Protein AF-A0AA43T4W4-F1 (afdb_monomer)

Foldseek 3Di:
DVVQDDPNDGNDDDPDDDDDDDDDDVVVCVVVVHDPVLPDPDPVSVVD

Organism: NCBI:txid630129

pLDDT: mean 93.88, std 6.06, range [61.88, 98.19]

Radius of gyration: 19.05 Å; Cα contacts (8 Å, |Δi|>4): 16; chains: 1; bounding box: 38×17×44 Å

Structure (mmCIF, N/CA/C/O backbone):
data_AF-A0AA43T4W4-F1
#
_entry.id   AF-A0AA43T4W4-F1
#
loop_
_atom_site.group_PDB
_atom_site.id
_atom_site.type_symbol
_a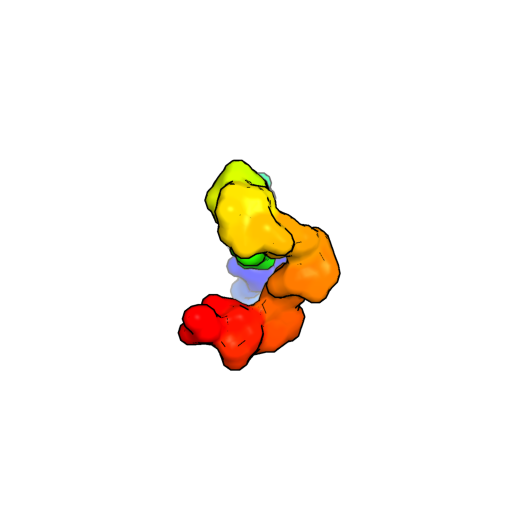tom_site.label_atom_id
_atom_site.label_alt_id
_atom_site.label_comp_id
_atom_site.label_asym_id
_atom_site.label_entity_id
_atom_site.label_seq_id
_atom_site.pdbx_PDB_ins_code
_atom_site.Cartn_x
_atom_site.Cartn_y
_atom_site.Cartn_z
_atom_site.occupancy
_atom_site.B_iso_or_equiv
_atom_site.auth_seq_id
_atom_site.auth_comp_id
_atom_site.auth_asym_id
_atom_site.auth_atom_id
_atom_site.pdbx_PDB_model_num
ATOM 1 N N . MET A 1 1 ? -15.591 6.144 13.982 1.00 61.88 1 MET A N 1
ATOM 2 C CA . MET A 1 1 ? -16.070 5.862 15.359 1.00 61.88 1 MET A CA 1
ATOM 3 C C . MET A 1 1 ? -16.534 4.418 15.556 1.00 61.88 1 MET A C 1
ATOM 5 O O . MET A 1 1 ? -16.300 3.901 16.640 1.00 61.88 1 MET A O 1
ATOM 9 N N . GLN A 1 2 ? -17.106 3.751 14.537 1.00 81.06 2 GLN A N 1
ATOM 10 C CA . GLN A 1 2 ? -17.494 2.324 14.588 1.00 81.06 2 GLN A CA 1
ATOM 11 C C . GLN A 1 2 ? -16.386 1.407 15.148 1.00 81.06 2 GLN A C 1
ATOM 13 O O . GLN A 1 2 ? -16.648 0.630 16.051 1.00 81.06 2 GLN A O 1
ATOM 18 N N . THR A 1 3 ? -15.130 1.564 14.705 1.00 90.69 3 THR A N 1
ATOM 19 C CA . THR A 1 3 ? -13.981 0.729 15.125 1.00 90.69 3 THR A CA 1
ATOM 20 C C . THR A 1 3 ? -13.752 0.660 16.642 1.00 90.69 3 THR A C 1
ATOM 22 O O . THR A 1 3 ? -13.185 -0.312 17.124 1.00 90.69 3 THR A O 1
ATOM 25 N N . PHE A 1 4 ? -14.189 1.675 17.395 1.00 94.00 4 PHE A N 1
ATOM 26 C CA . PHE A 1 4 ? -14.025 1.754 18.854 1.00 94.00 4 PHE A CA 1
ATOM 27 C C . PHE A 1 4 ? -15.361 1.778 19.610 1.00 94.00 4 PHE A C 1
ATOM 29 O O . PHE A 1 4 ? -15.391 2.058 20.811 1.00 94.00 4 PHE A O 1
ATOM 36 N N . THR A 1 5 ? -16.468 1.521 18.910 1.00 95.75 5 THR A N 1
ATOM 37 C CA . THR A 1 5 ? -17.814 1.491 19.484 1.00 95.75 5 THR A CA 1
ATOM 38 C C . THR A 1 5 ? -18.327 0.060 19.465 1.00 95.75 5 THR A C 1
ATOM 40 O O . THR A 1 5 ? -18.380 -0.561 18.409 1.00 95.75 5 THR A O 1
ATOM 43 N N . TYR A 1 6 ? -18.736 -0.453 20.622 1.00 94.12 6 TYR A N 1
ATOM 44 C CA . TYR A 1 6 ? -19.364 -1.766 20.748 1.00 94.12 6 TYR A CA 1
ATOM 45 C C . TYR A 1 6 ? -20.647 -1.612 21.565 1.00 94.12 6 TYR A C 1
ATOM 47 O O . TYR A 1 6 ? -20.644 -0.934 22.591 1.00 94.12 6 TYR A O 1
ATOM 55 N N . GLU A 1 7 ? -21.762 -2.144 21.057 1.00 95.06 7 GLU A N 1
ATOM 56 C CA . GLU A 1 7 ? -23.094 -2.013 21.680 1.00 95.06 7 GLU A CA 1
ATOM 57 C C . GLU A 1 7 ? -23.464 -0.560 22.060 1.00 95.06 7 GLU A C 1
ATOM 59 O O . GLU A 1 7 ? -24.009 -0.278 23.122 1.00 95.06 7 GLU 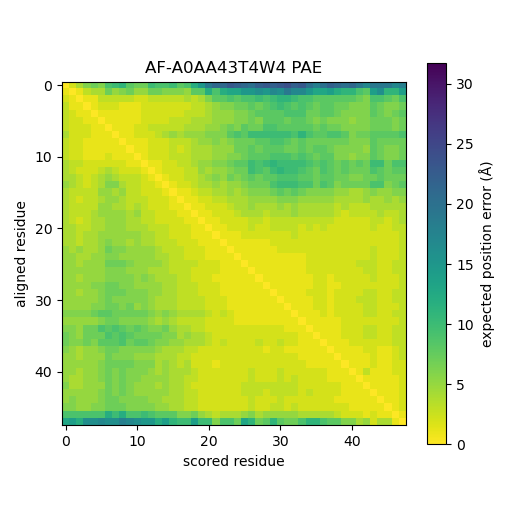A O 1
ATOM 64 N N . GLY A 1 8 ? -23.128 0.404 21.193 1.00 94.50 8 GLY A N 1
ATOM 65 C CA . GLY A 1 8 ? -23.426 1.828 21.409 1.00 94.50 8 GLY A CA 1
ATOM 66 C C . GLY A 1 8 ? -22.529 2.534 22.434 1.00 94.50 8 GLY A C 1
ATOM 67 O O . GLY A 1 8 ? -22.655 3.746 22.614 1.00 94.50 8 GLY A O 1
ATOM 68 N N . LYS A 1 9 ? -21.589 1.825 23.068 1.00 94.88 9 LYS A N 1
ATOM 69 C CA . LYS A 1 9 ? -20.611 2.400 23.995 1.00 94.88 9 LYS A CA 1
ATOM 70 C C . LYS A 1 9 ? -19.262 2.613 23.313 1.00 94.88 9 LYS A C 1
ATOM 72 O O . LYS A 1 9 ? -18.735 1.713 22.663 1.00 94.88 9 LYS A O 1
ATOM 77 N N . LEU A 1 10 ? -18.680 3.797 23.504 1.00 95.00 10 LEU A N 1
ATOM 78 C CA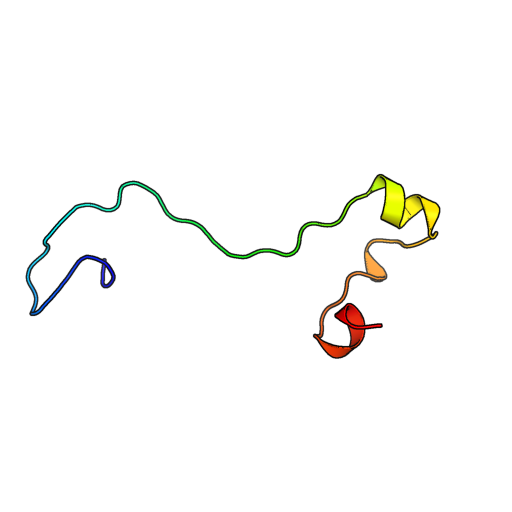 . LEU A 1 10 ? -17.311 4.113 23.093 1.00 95.00 10 LEU A CA 1
ATOM 79 C C . LEU A 1 10 ? -16.315 3.574 24.131 1.00 95.00 10 LEU A C 1
ATOM 81 O O . LEU A 1 10 ? -16.418 3.910 25.312 1.00 95.00 10 LEU A O 1
ATOM 85 N N . TYR A 1 11 ? -15.350 2.763 23.695 1.00 94.88 11 TYR A N 1
ATOM 86 C CA . TYR A 1 11 ? -14.356 2.142 24.584 1.00 94.88 11 TYR A CA 1
ATOM 87 C C . TYR A 1 11 ? -13.000 2.853 24.582 1.00 94.88 11 TYR A C 1
ATOM 89 O O . TYR A 1 11 ? -12.277 2.782 25.572 1.00 94.88 11 TYR A O 1
ATOM 97 N N . ALA A 1 12 ? -12.656 3.548 23.496 1.00 93.75 12 ALA A N 1
ATOM 98 C CA . ALA A 1 12 ? -11.428 4.331 23.385 1.00 93.75 12 ALA A CA 1
ATOM 99 C C . ALA A 1 12 ? -11.546 5.402 22.289 1.00 93.75 12 ALA A C 1
ATOM 101 O O . ALA A 1 12 ? -12.343 5.270 21.359 1.00 93.75 12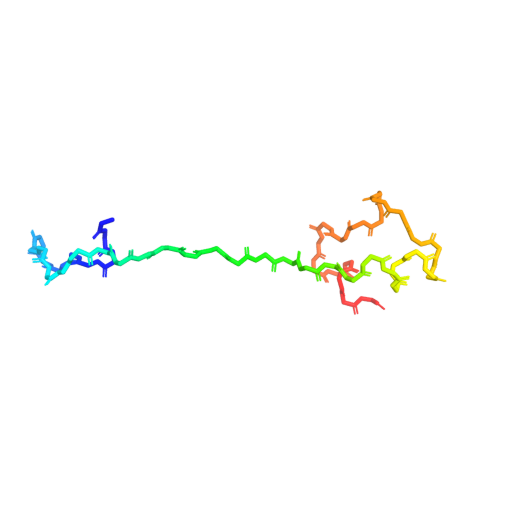 ALA A O 1
ATOM 102 N N . ALA A 1 13 ? -10.721 6.447 22.378 1.00 92.06 13 ALA A N 1
ATOM 103 C CA . ALA A 1 13 ? -10.508 7.377 21.272 1.00 92.06 13 ALA A CA 1
ATOM 104 C C . ALA A 1 13 ? -9.505 6.783 20.269 1.00 92.06 13 ALA A C 1
ATOM 106 O O . ALA A 1 13 ? -8.549 6.113 20.662 1.00 92.06 13 ALA A O 1
ATOM 107 N N . SER A 1 14 ? -9.700 7.040 18.973 1.00 90.81 14 SER A N 1
ATOM 108 C CA . SER A 1 14 ? -8.731 6.630 17.955 1.00 90.81 14 SER A CA 1
ATOM 109 C C . SER A 1 14 ? -7.440 7.423 18.116 1.00 90.81 14 SER A C 1
ATOM 111 O O . SER A 1 14 ? -7.488 8.652 18.129 1.00 90.81 14 SER A O 1
ATOM 113 N N . LYS A 1 15 ? -6.300 6.731 18.187 1.00 91.62 15 LYS A N 1
ATOM 114 C CA . LYS A 1 15 ? -4.990 7.388 18.228 1.00 91.62 15 LYS A CA 1
ATOM 115 C C . LYS A 1 15 ? -4.639 8.014 16.876 1.00 91.62 15 LYS A C 1
ATOM 117 O O . LYS A 1 15 ? -4.352 9.196 16.826 1.00 91.62 15 LYS A O 1
ATOM 122 N N . ASP A 1 16 ? -4.724 7.217 15.810 1.00 93.38 16 ASP A N 1
ATOM 123 C CA . ASP A 1 16 ? -4.406 7.580 14.425 1.00 93.38 16 ASP A CA 1
ATOM 124 C C . ASP A 1 16 ? -5.256 6.732 13.457 1.00 93.38 16 ASP A C 1
ATOM 126 O O . ASP A 1 16 ? -5.930 5.785 13.880 1.00 93.38 16 ASP A O 1
ATOM 130 N N . VAL A 1 17 ? -5.205 7.048 12.159 1.00 92.12 17 VAL A N 1
ATOM 131 C CA . VAL A 1 17 ? -5.812 6.256 11.076 1.00 92.12 17 VAL A CA 1
ATOM 132 C C . VAL A 1 17 ? -4.794 5.993 9.969 1.00 92.12 17 VAL A C 1
ATOM 134 O O . VAL A 1 17 ? -3.882 6.788 9.755 1.00 92.12 17 VAL A O 1
ATOM 137 N N . SER A 1 18 ? -4.960 4.891 9.246 1.00 94.56 18 SER A N 1
ATOM 138 C CA . SER A 1 18 ? -4.161 4.557 8.068 1.00 94.56 18 SER A CA 1
ATOM 139 C C . SER A 1 18 ? -5.063 4.147 6.907 1.00 94.56 18 SER A C 1
ATOM 141 O O . SER A 1 18 ? -6.207 3.735 7.103 1.00 94.56 18 SER A O 1
ATOM 143 N N . THR A 1 19 ? -4.533 4.269 5.692 1.00 95.69 19 THR A N 1
ATOM 144 C CA . THR A 1 19 ? -5.133 3.715 4.476 1.00 95.69 19 THR A CA 1
ATOM 145 C C . THR A 1 19 ? -4.112 2.832 3.776 1.00 95.69 19 THR A C 1
ATOM 147 O O . THR A 1 19 ? -2.909 3.079 3.864 1.00 95.69 19 THR A O 1
ATOM 150 N N . LEU A 1 20 ? -4.587 1.801 3.084 1.00 96.69 20 LEU A N 1
ATOM 151 C CA . LEU A 1 20 ? -3.745 1.024 2.182 1.00 96.69 20 LEU A CA 1
ATOM 152 C C . LEU A 1 20 ? -3.509 1.819 0.895 1.00 96.69 20 LEU A C 1
ATOM 154 O O . LEU A 1 20 ? -4.413 2.502 0.411 1.00 96.69 20 LEU A O 1
ATOM 158 N N . GLN A 1 21 ? -2.300 1.709 0.348 1.00 96.00 21 GLN A N 1
ATOM 159 C CA . G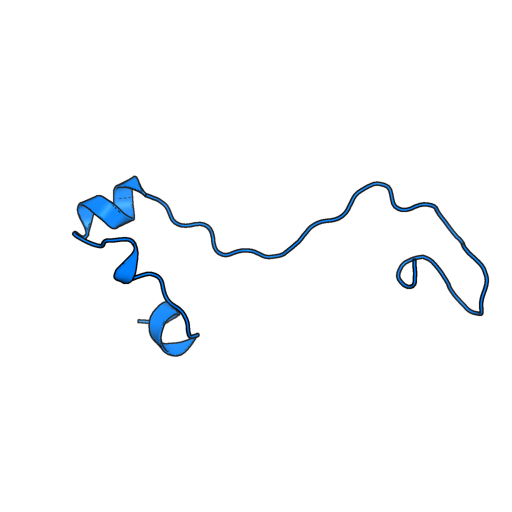LN A 1 21 ? -1.911 2.313 -0.921 1.00 96.00 21 GLN A CA 1
ATOM 160 C C . GLN A 1 21 ? -0.811 1.472 -1.586 1.00 96.00 21 GLN A C 1
ATOM 162 O O . GLN A 1 21 ? -0.010 0.837 -0.901 1.00 96.00 21 GLN A O 1
ATOM 167 N N . LEU A 1 22 ? -0.767 1.489 -2.919 1.00 95.38 22 LEU A N 1
ATOM 168 C CA . LEU A 1 22 ? 0.368 1.001 -3.698 1.00 95.38 22 LEU A CA 1
ATOM 169 C C . LEU A 1 22 ? 1.452 2.085 -3.758 1.00 95.38 22 LEU A C 1
ATOM 171 O O . LEU A 1 22 ? 1.179 3.211 -4.173 1.00 95.38 22 LEU A O 1
ATOM 175 N N . VAL A 1 23 ? 2.677 1.742 -3.363 1.00 95.75 23 VAL A N 1
ATOM 176 C CA . VAL A 1 23 ? 3.836 2.641 -3.434 1.00 95.75 23 VAL A CA 1
ATOM 177 C C . VAL A 1 23 ? 4.776 2.139 -4.521 1.00 95.75 23 VAL A C 1
ATOM 179 O O . VAL A 1 23 ? 5.193 0.983 -4.493 1.00 95.75 23 VAL A O 1
ATOM 182 N N . ILE A 1 24 ? 5.099 3.012 -5.473 1.00 95.25 24 ILE A N 1
ATOM 183 C CA . ILE A 1 24 ? 5.976 2.710 -6.606 1.00 95.25 24 ILE A CA 1
ATOM 184 C C . ILE A 1 24 ? 7.375 3.265 -6.328 1.00 95.25 24 ILE A C 1
ATOM 186 O O . ILE A 1 24 ? 7.524 4.413 -5.912 1.00 95.25 24 ILE A O 1
ATOM 190 N N . ASN A 1 25 ? 8.407 2.458 -6.581 1.00 97.25 25 ASN A N 1
ATOM 191 C CA . ASN A 1 25 ? 9.785 2.940 -6.625 1.00 97.25 25 ASN A CA 1
ATOM 192 C C . ASN A 1 25 ? 10.007 3.674 -7.955 1.00 97.25 25 ASN A C 1
ATOM 194 O O . ASN A 1 25 ? 10.101 3.036 -9.004 1.00 97.25 25 ASN A O 1
ATOM 198 N N . THR A 1 26 ? 10.080 5.003 -7.909 1.00 96.31 26 THR A N 1
ATOM 199 C CA . THR A 1 26 ? 10.168 5.854 -9.104 1.00 96.31 26 THR A CA 1
ATOM 200 C C . THR A 1 26 ? 11.440 5.629 -9.910 1.00 96.31 26 THR A C 1
ATOM 202 O O . THR A 1 26 ? 11.386 5.681 -11.135 1.00 96.31 26 THR A O 1
ATOM 205 N N . ASP A 1 27 ? 12.560 5.319 -9.254 1.00 97.94 27 ASP A N 1
ATOM 206 C CA . ASP A 1 27 ? 13.843 5.116 -9.933 1.00 97.94 27 ASP A CA 1
ATOM 207 C C . ASP A 1 27 ? 13.808 3.834 -10.769 1.00 97.94 27 ASP A C 1
ATOM 209 O O . ASP A 1 27 ? 14.214 3.819 -11.930 1.00 97.94 27 ASP A O 1
ATOM 213 N N . MET A 1 28 ? 13.255 2.756 -10.204 1.00 97.94 28 MET A N 1
ATOM 214 C CA . MET A 1 28 ? 13.068 1.496 -10.929 1.00 97.94 28 MET A CA 1
ATOM 215 C C . MET A 1 28 ? 12.017 1.626 -12.037 1.00 97.94 28 MET A C 1
ATOM 217 O O . MET A 1 28 ? 12.203 1.068 -13.116 1.00 97.94 28 MET A O 1
ATOM 221 N N . TRP A 1 29 ? 10.941 2.379 -11.790 1.00 96.62 29 TRP A N 1
ATOM 222 C CA . TRP A 1 29 ? 9.886 2.636 -12.775 1.00 96.62 29 TRP A CA 1
ATOM 223 C C . TRP A 1 29 ? 10.441 3.358 -14.010 1.00 96.62 29 TRP A C 1
ATOM 225 O O . TRP A 1 29 ? 10.261 2.901 -15.138 1.00 96.62 29 TRP A O 1
ATOM 235 N N . GLN A 1 30 ? 11.215 4.425 -13.789 1.00 96.94 30 GLN A N 1
ATOM 236 C CA . GLN A 1 30 ? 11.881 5.178 -14.853 1.00 96.94 30 GLN A CA 1
ATOM 237 C C . GLN A 1 30 ? 12.958 4.356 -15.567 1.00 96.94 30 GLN A C 1
ATOM 239 O O . GLN A 1 30 ? 13.048 4.413 -16.792 1.00 96.94 30 GLN A O 1
ATOM 244 N N . ALA A 1 31 ? 13.753 3.562 -14.840 1.00 98.19 31 ALA A N 1
ATOM 245 C CA . ALA A 1 31 ? 14.758 2.680 -15.440 1.00 98.19 31 ALA A CA 1
ATOM 246 C C . ALA A 1 31 ? 14.137 1.609 -16.356 1.00 98.19 31 ALA A C 1
ATOM 248 O O . ALA A 1 31 ? 14.768 1.196 -17.329 1.00 98.19 31 ALA A O 1
ATOM 249 N N . ALA A 1 32 ? 12.897 1.193 -16.079 1.00 96.75 32 ALA A N 1
ATOM 250 C CA . ALA A 1 32 ? 12.109 0.317 -16.944 1.00 96.75 32 ALA A CA 1
ATOM 251 C C . ALA A 1 32 ? 11.447 1.053 -18.131 1.00 96.75 32 ALA A C 1
ATOM 253 O O . ALA A 1 32 ? 10.814 0.412 -18.966 1.00 96.75 32 ALA A O 1
ATOM 254 N N . GLY A 1 33 ? 11.598 2.380 -18.228 1.00 97.50 33 GLY A N 1
ATOM 255 C CA . GLY A 1 33 ? 11.002 3.210 -19.278 1.00 97.50 33 GLY A CA 1
ATOM 256 C C . GLY A 1 33 ? 9.512 3.503 -19.084 1.00 97.50 33 GLY A C 1
ATOM 257 O O . GLY A 1 33 ? 8.862 3.928 -20.037 1.00 97.50 33 GLY A O 1
ATOM 258 N N . LEU A 1 34 ? 8.973 3.271 -17.883 1.00 97.06 34 LEU A N 1
ATOM 259 C CA . LEU A 1 34 ? 7.555 3.442 -17.573 1.00 97.06 34 LEU A CA 1
ATOM 260 C C . LEU A 1 34 ? 7.237 4.883 -17.146 1.00 97.06 34 LEU A C 1
ATOM 262 O O . LEU A 1 34 ? 8.059 5.578 -16.540 1.00 97.06 34 LEU A O 1
ATOM 2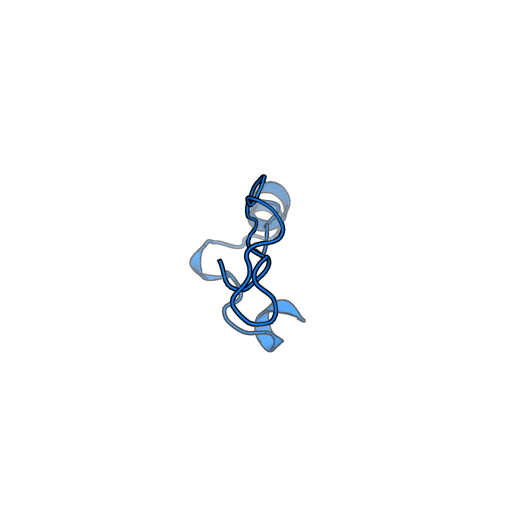66 N N . ILE A 1 35 ? 6.015 5.318 -17.441 1.00 96.19 35 ILE A N 1
ATOM 267 C CA . ILE A 1 35 ? 5.477 6.649 -17.139 1.00 96.19 35 ILE A CA 1
ATOM 268 C C . ILE A 1 35 ? 4.230 6.556 -16.249 1.00 96.19 35 ILE A C 1
ATOM 270 O O . ILE A 1 35 ? 3.730 5.472 -15.956 1.00 96.19 35 ILE A O 1
ATOM 274 N N . ASP A 1 36 ? 3.689 7.701 -15.831 1.00 95.06 36 ASP A N 1
ATOM 275 C CA . ASP A 1 36 ? 2.492 7.754 -14.977 1.00 95.06 36 ASP A CA 1
ATOM 276 C C . ASP A 1 36 ? 1.254 7.102 -15.617 1.00 95.06 36 ASP A C 1
ATOM 278 O O . ASP A 1 36 ? 0.374 6.590 -14.923 1.00 95.06 36 ASP A O 1
ATOM 282 N N . ASN A 1 37 ? 1.175 7.091 -16.952 1.00 95.88 37 ASN A N 1
ATOM 283 C CA . ASN A 1 37 ? 0.089 6.414 -17.661 1.00 95.88 37 ASN A CA 1
ATOM 284 C C . ASN A 1 37 ? 0.143 4.884 -17.530 1.00 95.88 37 ASN A C 1
ATOM 286 O O . ASN A 1 37 ? -0.883 4.247 -17.768 1.00 95.88 37 ASN A O 1
ATOM 290 N N . ASP A 1 38 ? 1.287 4.322 -17.133 1.00 95.94 38 ASP A N 1
ATOM 291 C CA . ASP A 1 38 ? 1.493 2.880 -16.984 1.00 95.94 38 ASP A CA 1
ATOM 292 C C . ASP A 1 38 ? 1.134 2.370 -15.582 1.00 95.94 38 ASP A C 1
ATOM 294 O O . ASP A 1 38 ? 1.266 1.177 -15.308 1.00 95.94 38 ASP A O 1
ATOM 298 N N . TYR A 1 39 ? 0.687 3.240 -14.666 1.00 96.06 39 TYR A N 1
ATOM 299 C CA . TYR A 1 39 ? 0.278 2.786 -13.340 1.00 96.06 39 TYR A CA 1
ATOM 300 C C . TYR A 1 39 ? -0.874 1.779 -13.432 1.00 96.06 39 TYR A C 1
ATOM 302 O O . TYR A 1 39 ? -1.882 2.062 -14.093 1.00 96.06 39 TYR A O 1
ATOM 310 N N . PRO A 1 40 ? -0.770 0.633 -12.731 1.00 96.31 40 PRO A N 1
ATOM 311 C CA . PRO A 1 40 ? -1.790 -0.397 -12.787 1.00 96.31 40 PRO A CA 1
ATOM 312 C C . PRO A 1 40 ? -3.072 0.111 -12.131 1.00 96.31 40 PRO A C 1
A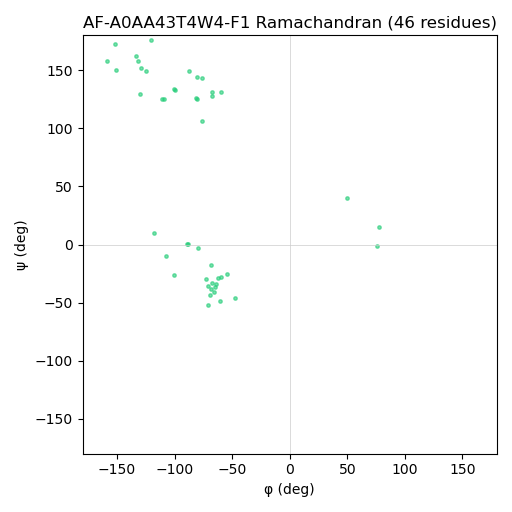TOM 314 O O . PRO A 1 40 ? -3.072 0.634 -11.013 1.00 96.31 40 PRO A O 1
ATOM 317 N N . LYS A 1 41 ? -4.185 -0.061 -12.834 1.00 95.94 41 LYS A N 1
ATOM 318 C CA . LYS A 1 41 ? -5.537 0.297 -12.385 1.00 95.94 41 LYS A CA 1
ATOM 319 C C . LYS A 1 41 ? -6.355 -0.944 -12.040 1.00 95.94 41 LYS A C 1
ATOM 321 O O . LYS A 1 41 ? -7.434 -0.828 -11.462 1.00 95.94 41 LYS A O 1
ATOM 326 N N . THR A 1 42 ? -5.839 -2.126 -12.371 1.00 96.94 42 THR A N 1
ATOM 327 C CA . THR A 1 42 ? -6.448 -3.429 -12.100 1.00 96.94 42 THR A CA 1
ATOM 328 C C . THR A 1 42 ? -5.434 -4.415 -11.515 1.00 96.94 42 THR A C 1
ATOM 330 O O . THR A 1 42 ? -4.222 -4.241 -11.638 1.00 96.94 42 THR A O 1
ATOM 333 N N . TRP A 1 43 ? -5.932 -5.484 -10.888 1.00 96.44 43 TRP A N 1
ATOM 334 C CA . TRP A 1 43 ? -5.083 -6.553 -10.350 1.00 96.44 43 TRP A CA 1
ATOM 335 C C . TRP A 1 43 ? -4.323 -7.314 -11.439 1.00 96.44 43 TRP A C 1
ATOM 337 O O . TRP A 1 43 ? -3.164 -7.662 -11.235 1.00 96.44 43 TRP A O 1
ATOM 347 N N . ASP A 1 44 ? -4.947 -7.518 -12.599 1.00 97.31 44 ASP A N 1
ATOM 348 C CA . ASP A 1 44 ? -4.310 -8.194 -13.731 1.00 97.31 44 ASP A CA 1
ATOM 349 C C . ASP A 1 44 ? -3.167 -7.361 -14.328 1.00 97.31 44 ASP A C 1
ATOM 351 O O . ASP A 1 44 ? -2.184 -7.924 -14.801 1.00 97.31 44 ASP A O 1
ATOM 355 N N . GLU A 1 45 ? -3.270 -6.028 -14.309 1.00 95.25 45 GLU A N 1
ATOM 356 C CA . GLU A 1 45 ? -2.174 -5.131 -14.703 1.00 95.25 45 GLU A CA 1
ATOM 357 C C . GLU A 1 45 ? -1.036 -5.133 -13.677 1.00 95.25 45 GLU A C 1
ATOM 359 O O . GLU A 1 45 ? 0.121 -5.062 -14.069 1.00 95.25 45 GLU A O 1
ATOM 364 N N . LEU A 1 46 ? -1.348 -5.246 -12.379 1.00 95.12 46 LEU A N 1
ATOM 365 C CA . LEU A 1 46 ? -0.344 -5.288 -11.311 1.00 95.12 46 LEU A CA 1
ATOM 366 C C . LEU A 1 46 ? 0.433 -6.616 -11.254 1.00 95.12 46 LEU A C 1
ATOM 368 O O . LEU A 1 46 ? 1.570 -6.632 -10.795 1.00 95.12 46 LEU A O 1
ATOM 372 N N . GLY A 1 47 ? -0.185 -7.731 -11.651 1.00 90.25 47 GLY A N 1
ATOM 373 C CA . GLY A 1 47 ? 0.396 -9.075 -11.533 1.00 90.25 47 GLY A CA 1
ATOM 374 C C . GLY A 1 47 ? 1.259 -9.544 -12.711 1.00 90.25 47 GLY A C 1
ATOM 375 O O .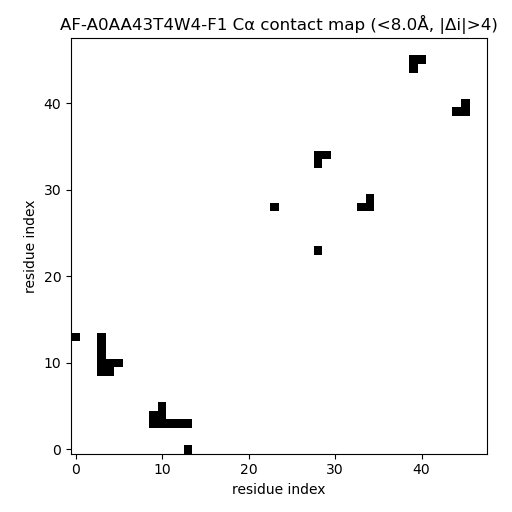 GLY A 1 47 ? 1.713 -10.689 -12.684 1.00 90.25 47 GLY A O 1
ATOM 376 N N . ARG A 1 48 ? 1.430 -8.720 -13.748 1.00 75.94 48 ARG A N 1
ATOM 377 C CA . ARG A 1 48 ? 2.263 -9.009 -14.928 1.00 75.94 48 ARG A CA 1
ATOM 378 C C . ARG A 1 48 ? 3.688 -8.514 -14.734 1.00 75.94 48 ARG A C 1
ATOM 380 O O . ARG A 1 48 ? 4.588 -9.195 -15.273 1.00 75.94 48 ARG A O 1
#

Secondary structure (DSSP, 8-state):
-GGGEETTEE---------------HHHHHHTT--GGGS--SHHHHT-

Solvent-accessible surface area (backbone atoms only — not comparable to full-atom values): 3472 Å² total; per-residue (Å²): 112,69,94,38,42,58,97,90,41,76,79,59,80,81,89,78,86,86,79,92,79,90,84,77,61,62,68,63,39,49,74,71,70,52,57,84,87,67,58,62,89,48,71,74,62,65,73,109

Mean predicted aligned error: 4.27 Å

Sequence (48 aa):
MQTFTYEGKLYAASKDVSTLQLVINTDMWQA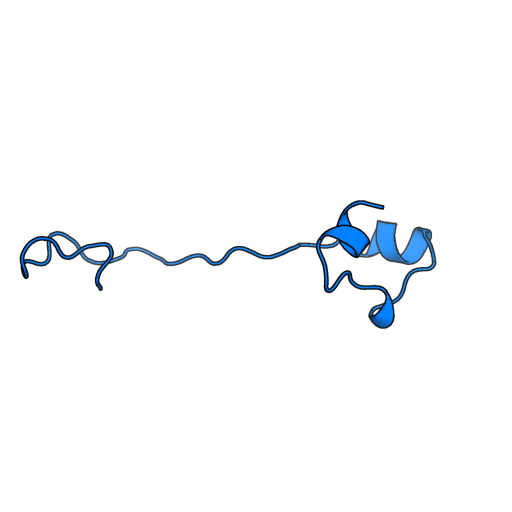AGLIDNDYPKTWDELGR